Protein AF-A0AAN7LY47-F1 (afdb_monomer_lite)

Secondary structure (DSSP, 8-state):
-HHHHHHHHHT--HHHHHHHHHHTS-SSPPHHHHHHHHHHHHHHHHT-S-EEEEESSTHHHHHHHHT--SS-EEEEE---EE-SSS--EETTHHHHHHHTTSTTEEEEEPPPP--S-HHHHHHHHHHHHHHHH-

Organism: Trapa natans (NCBI:txid22666)

pLDDT: mean 85.04, std 12.92, range [50.03, 97.25]

InterPro domains:
  IPR001697 Pyruvate kinase [PTHR11817] (1-132)
  IPR015795 Pyruvate kinase, C-terminal [PF02887] (33-131)
  IPR036918 Pyruvate kinase, C-terminal domain superfamily [G3DSA:3.40.1380.20] (1-134)
  IPR036918 Pyruvate kinase, C-terminal domain superfamily [SSF52935] (22-133)

Foldseek 3Di:
DVVVVVVVLVPDDLVVLLVVLVVPDDPPDDPLLVVLNVQLVVCVVVVPQEAEAEDCALPSQQSNLSSPHNHAYEYEHAFDFDPDDPDTDRPRCPRLVVNVVGPRYDYDYDDHDPDPDPVVRVVVSVVVVVVVVD

Structure (mmCIF, N/CA/C/O backbone):
data_AF-A0AAN7LY47-F1
#
_entry.id   AF-A0AAN7LY47-F1
#
loop_
_atom_site.group_PDB
_atom_site.id
_atom_site.type_symbol
_atom_site.label_atom_id
_atom_site.label_alt_id
_atom_site.label_comp_id
_atom_site.label_asym_id
_atom_site.label_entity_id
_atom_site.label_seq_id
_atom_site.pdbx_PDB_ins_code
_atom_site.Cartn_x
_atom_site.Cartn_y
_atom_site.Cartn_z
_atom_site.occupancy
_atom_site.B_iso_or_equiv
_atom_site.auth_seq_id
_atom_site.auth_comp_id
_atom_site.auth_asym_id
_atom_site.auth_atom_id
_atom_site.pdbx_PDB_model_num
ATOM 1 N N . MET A 1 1 ? -20.244 -11.687 -1.127 1.00 88.38 1 MET A N 1
ATOM 2 C CA . MET A 1 1 ? -19.031 -11.371 -0.337 1.00 88.38 1 MET A CA 1
ATOM 3 C C . MET A 1 1 ? -18.599 -9.899 -0.416 1.00 88.38 1 MET A C 1
ATOM 5 O O . MET A 1 1 ? -18.562 -9.254 0.622 1.00 88.38 1 MET A O 1
ATOM 9 N N . ARG A 1 2 ? -18.369 -9.312 -1.606 1.00 94.44 2 ARG A N 1
ATOM 10 C CA . ARG A 1 2 ? -17.864 -7.924 -1.783 1.00 94.44 2 ARG A CA 1
ATOM 11 C C . ARG A 1 2 ? -18.534 -6.841 -0.917 1.00 94.44 2 ARG A C 1
ATOM 13 O O . ARG A 1 2 ? -17.841 -6.068 -0.269 1.00 94.44 2 ARG A O 1
ATOM 20 N N . ARG A 1 3 ? -19.871 -6.778 -0.890 1.00 96.44 3 ARG A N 1
ATOM 21 C CA . ARG A 1 3 ? -20.620 -5.748 -0.136 1.00 96.44 3 ARG A CA 1
ATOM 22 C C . ARG A 1 3 ? -20.355 -5.799 1.373 1.00 96.44 3 ARG A C 1
ATOM 24 O O . ARG A 1 3 ? -20.287 -4.754 2.010 1.00 96.44 3 ARG A O 1
ATOM 31 N N . ILE A 1 4 ? -20.178 -7.003 1.919 1.00 97.25 4 ILE A N 1
ATOM 32 C CA . ILE A 1 4 ? -19.879 -7.214 3.339 1.00 97.25 4 ILE A CA 1
ATOM 33 C C . ILE A 1 4 ? -18.467 -6.716 3.636 1.00 97.25 4 ILE A C 1
ATOM 35 O O . ILE A 1 4 ? -18.291 -5.948 4.573 1.00 97.25 4 ILE A O 1
ATOM 39 N N . CYS A 1 5 ? -17.486 -7.070 2.798 1.00 94.56 5 CYS A N 1
ATOM 40 C CA . CYS A 1 5 ? -16.108 -6.599 2.944 1.00 94.56 5 CYS A CA 1
ATOM 41 C C . CYS A 1 5 ? -16.028 -5.070 2.914 1.00 94.56 5 CYS A C 1
ATOM 43 O O . CYS A 1 5 ? -15.404 -4.494 3.791 1.00 94.56 5 CYS A O 1
ATOM 45 N N . ILE A 1 6 ? -16.726 -4.406 1.985 1.00 93.94 6 ILE A N 1
ATOM 46 C CA . ILE A 1 6 ? -16.757 -2.933 1.923 1.00 93.94 6 ILE A CA 1
ATOM 47 C C . ILE A 1 6 ? -17.281 -2.342 3.237 1.00 93.94 6 ILE A C 1
ATOM 49 O O . ILE A 1 6 ? -16.700 -1.401 3.775 1.00 93.94 6 ILE A O 1
ATOM 53 N N . LYS A 1 7 ? -18.367 -2.903 3.785 1.00 96.12 7 LYS A N 1
ATOM 54 C CA . LYS A 1 7 ? -18.945 -2.388 5.029 1.00 96.12 7 LYS A CA 1
ATOM 55 C C . LYS A 1 7 ? -18.054 -2.679 6.239 1.00 96.12 7 LYS A C 1
ATOM 57 O O . LYS A 1 7 ? -17.849 -1.785 7.056 1.00 96.12 7 LYS A O 1
ATOM 62 N N . ALA A 1 8 ? -17.475 -3.874 6.312 1.00 95.56 8 ALA A N 1
ATOM 63 C CA . ALA A 1 8 ? -16.529 -4.254 7.356 1.00 95.56 8 ALA A CA 1
ATOM 64 C C . ALA A 1 8 ? -15.279 -3.363 7.327 1.00 95.56 8 ALA A C 1
ATOM 66 O O . ALA A 1 8 ? -14.891 -2.809 8.351 1.00 95.56 8 ALA A O 1
ATOM 67 N N . GLU A 1 9 ? -14.702 -3.129 6.150 1.00 93.25 9 GLU A N 1
ATOM 68 C CA . GLU A 1 9 ? -13.538 -2.259 5.993 1.00 93.25 9 GLU A CA 1
ATOM 69 C C . GLU A 1 9 ? -13.832 -0.797 6.340 1.00 93.25 9 GLU A C 1
ATOM 71 O O . GLU A 1 9 ? -12.944 -0.113 6.844 1.00 93.25 9 GLU A O 1
ATOM 76 N N . SER A 1 10 ? -15.066 -0.325 6.127 1.00 92.56 10 SER A N 1
ATOM 77 C CA . SER A 1 10 ? -15.482 1.023 6.540 1.00 92.56 10 SER A CA 1
ATOM 78 C C . SER A 1 10 ? -15.628 1.188 8.057 1.00 92.56 10 SER A C 1
ATOM 80 O O . SER A 1 10 ? -15.640 2.313 8.543 1.00 92.56 10 SER A O 1
ATOM 82 N N . SER A 1 11 ? -15.747 0.082 8.801 1.00 95.25 11 SER A N 1
ATOM 83 C CA . SER A 1 11 ? -15.919 0.091 10.262 1.00 95.25 11 SER A CA 1
ATOM 84 C C . SER A 1 11 ? -14.609 -0.002 11.053 1.00 95.25 11 SER A C 1
ATOM 86 O O . SER A 1 11 ? -14.629 0.104 12.276 1.00 95.25 11 SER A O 1
ATOM 88 N N . LEU A 1 12 ? -13.474 -0.205 10.378 1.00 94.00 12 LEU A N 1
ATOM 89 C CA . LEU A 1 12 ? -12.170 -0.351 11.023 1.00 94.00 12 LEU A CA 1
ATOM 90 C C . LEU A 1 12 ? -11.550 1.004 11.383 1.00 94.00 12 LEU A C 1
ATOM 92 O O . LEU A 1 12 ? -11.508 1.919 10.560 1.00 94.00 12 LEU A O 1
ATOM 96 N N . ASP A 1 13 ? -10.961 1.090 12.577 1.00 95.44 13 ASP A N 1
ATOM 97 C CA . ASP A 1 13 ? -10.090 2.206 12.953 1.00 95.44 13 ASP A CA 1
ATOM 98 C C . ASP A 1 13 ? -8.658 1.962 12.451 1.00 95.44 13 ASP A C 1
ATOM 100 O O . ASP A 1 13 ? -7.806 1.381 13.130 1.00 95.44 13 ASP A O 1
ATOM 104 N N . TYR A 1 14 ? -8.380 2.436 11.236 1.00 94.19 14 TYR A N 1
ATOM 105 C CA . TYR A 1 14 ? -7.044 2.368 10.638 1.00 94.19 14 TYR A CA 1
ATOM 106 C C . TYR A 1 14 ? -5.983 3.141 11.431 1.00 94.19 14 TYR A C 1
ATOM 108 O O . TYR A 1 14 ? -4.807 2.785 11.377 1.00 94.19 14 TYR A O 1
ATOM 116 N N . GLY A 1 15 ? -6.367 4.181 12.178 1.00 94.00 15 GLY A N 1
ATOM 117 C CA . GLY A 1 15 ? -5.439 4.959 12.994 1.00 94.00 15 GLY A CA 1
ATOM 118 C C . GLY A 1 15 ? -4.918 4.155 14.182 1.00 94.00 15 GLY A C 1
ATOM 119 O O . GLY A 1 15 ? -3.713 4.163 14.449 1.00 94.00 15 GLY A O 1
ATOM 120 N N . ALA A 1 16 ? -5.807 3.431 14.866 1.00 95.94 16 ALA A N 1
ATOM 121 C CA . ALA A 1 16 ? -5.434 2.507 15.934 1.00 95.94 16 ALA A CA 1
ATOM 122 C C . ALA A 1 16 ? -4.613 1.323 15.401 1.00 95.94 16 ALA A C 1
ATOM 124 O O . ALA A 1 16 ? -3.539 1.040 15.933 1.00 95.94 16 ALA A O 1
ATOM 125 N N . ILE A 1 17 ? -5.059 0.695 14.304 1.00 95.62 17 ILE A N 1
ATOM 126 C CA . ILE A 1 17 ? -4.354 -0.436 13.677 1.00 95.62 17 ILE A CA 1
ATOM 127 C C . ILE A 1 17 ? -2.925 -0.040 13.292 1.00 95.62 17 ILE A C 1
ATOM 129 O O . ILE A 1 17 ? -1.975 -0.753 13.607 1.00 95.62 17 ILE A O 1
ATOM 133 N N . PHE A 1 18 ? -2.743 1.118 12.655 1.00 96.00 18 PHE A N 1
ATOM 134 C CA . PHE A 1 18 ? -1.423 1.590 12.243 1.00 96.00 18 PHE A CA 1
ATOM 135 C C . PHE A 1 18 ? -0.473 1.808 13.428 1.00 96.00 18 PHE A C 1
ATOM 137 O O . PHE A 1 18 ? 0.694 1.413 13.370 1.00 96.00 18 PHE A O 1
ATOM 144 N N . LYS A 1 19 ? -0.965 2.415 14.518 1.00 95.75 19 LYS A N 1
ATOM 145 C CA . LYS A 1 19 ? -0.173 2.622 15.742 1.00 95.75 19 LYS A CA 1
ATOM 146 C C . LYS A 1 19 ? 0.271 1.293 16.349 1.00 95.75 19 LYS A C 1
ATOM 148 O O . LYS A 1 19 ? 1.431 1.172 16.739 1.00 95.75 19 LYS A O 1
ATOM 153 N N . GLU A 1 20 ? -0.619 0.306 16.375 1.00 96.50 20 GLU A N 1
ATOM 154 C CA . GLU A 1 20 ? -0.310 -1.028 16.888 1.00 96.50 20 GLU A CA 1
ATOM 155 C C . GLU A 1 20 ? 0.746 -1.739 16.035 1.00 96.50 20 GLU A C 1
ATOM 157 O O . GLU A 1 20 ? 1.741 -2.247 16.552 1.00 96.50 20 GLU A O 1
ATOM 162 N N . MET A 1 21 ? 0.589 -1.692 14.709 1.00 95.19 21 MET A N 1
ATOM 163 C CA . MET A 1 21 ? 1.552 -2.277 13.774 1.00 95.19 21 MET A CA 1
ATOM 164 C C . MET A 1 21 ? 2.949 -1.672 13.945 1.00 95.19 21 MET A C 1
ATOM 166 O O . MET A 1 21 ? 3.936 -2.408 13.965 1.00 95.19 21 MET A O 1
ATOM 170 N N . ILE A 1 22 ? 3.052 -0.351 14.127 1.00 94.25 22 ILE A N 1
ATOM 171 C CA . ILE A 1 22 ? 4.337 0.302 14.414 1.00 94.25 22 ILE A CA 1
ATOM 172 C C . ILE A 1 22 ? 4.919 -0.177 15.742 1.00 94.25 22 ILE A C 1
ATOM 174 O O . ILE A 1 22 ? 6.099 -0.512 15.784 1.00 94.25 22 ILE A O 1
ATOM 178 N N . ARG A 1 23 ? 4.110 -0.243 16.806 1.00 94.94 23 ARG A N 1
ATOM 179 C CA . ARG A 1 23 ? 4.563 -0.678 18.136 1.00 94.94 23 ARG A CA 1
ATOM 180 C C . ARG A 1 23 ? 5.119 -2.105 18.125 1.00 94.94 23 ARG A C 1
ATOM 182 O O . ARG A 1 23 ? 6.073 -2.386 18.838 1.00 94.94 23 ARG A O 1
ATOM 189 N N . SER A 1 24 ? 4.538 -2.979 17.305 1.00 94.31 24 SER A N 1
ATOM 190 C CA . SER A 1 24 ? 4.973 -4.374 17.140 1.00 94.31 24 SER A CA 1
ATOM 191 C C . SER A 1 24 ? 6.191 -4.567 16.223 1.00 94.31 24 SER A C 1
ATOM 193 O O . SER A 1 24 ? 6.706 -5.679 16.115 1.00 94.31 24 SER A O 1
ATOM 195 N N . THR A 1 25 ? 6.649 -3.524 15.522 1.00 93.25 25 THR A N 1
ATOM 196 C CA . THR A 1 25 ? 7.747 -3.646 14.553 1.00 93.25 25 THR A CA 1
ATOM 197 C C . THR A 1 25 ? 9.104 -3.556 15.266 1.00 93.25 25 THR A C 1
ATOM 199 O O . THR A 1 25 ? 9.306 -2.629 16.051 1.00 93.25 25 THR A O 1
ATOM 202 N N . PRO A 1 26 ? 10.055 -4.474 14.994 1.00 91.25 26 PRO A N 1
ATOM 203 C CA . PRO A 1 26 ? 11.371 -4.441 15.621 1.00 91.25 26 PRO A CA 1
ATOM 204 C C . PRO A 1 26 ? 12.171 -3.205 15.193 1.00 91.25 26 PRO A C 1
ATOM 206 O O . PRO A 1 26 ? 12.101 -2.757 14.045 1.00 91.25 26 PRO A O 1
ATOM 209 N N . LEU A 1 27 ? 12.955 -2.673 16.129 1.00 92.69 27 LEU A N 1
ATOM 210 C CA . LEU A 1 27 ? 13.887 -1.572 15.906 1.00 92.69 27 LEU A CA 1
ATOM 211 C C . LEU A 1 27 ? 15.326 -2.117 15.974 1.00 92.69 27 LEU A C 1
ATOM 213 O O . LEU A 1 27 ? 15.614 -2.889 16.890 1.00 92.69 27 LEU A O 1
ATOM 217 N N . PRO A 1 28 ? 16.234 -1.727 15.061 1.00 91.19 28 PRO A N 1
ATOM 218 C CA . PRO A 1 28 ? 16.048 -0.769 13.967 1.00 91.19 28 PRO A CA 1
ATOM 219 C C . PRO A 1 28 ? 15.281 -1.356 12.769 1.00 91.19 28 PRO A C 1
ATOM 221 O O . PRO A 1 28 ? 15.401 -2.536 12.446 1.00 91.19 28 PRO A O 1
ATOM 224 N N . MET A 1 29 ? 14.502 -0.513 12.085 1.00 93.38 29 MET A N 1
ATOM 225 C CA . MET A 1 29 ? 13.761 -0.924 10.887 1.00 93.38 29 MET A CA 1
ATOM 226 C C . MET A 1 29 ? 14.692 -1.049 9.676 1.00 93.38 29 MET A C 1
ATOM 228 O O . MET A 1 29 ? 15.589 -0.227 9.488 1.00 93.38 29 MET A O 1
ATOM 232 N N . ILE A 1 30 ? 14.421 -2.020 8.798 1.00 93.50 30 ILE A N 1
ATOM 233 C CA . ILE A 1 30 ? 15.044 -2.066 7.468 1.00 93.50 30 ILE A CA 1
ATOM 234 C C . ILE A 1 30 ? 14.617 -0.838 6.634 1.00 93.50 30 ILE A C 1
ATOM 236 O O . ILE A 1 30 ? 13.491 -0.358 6.799 1.00 93.50 30 ILE A O 1
ATOM 240 N N . PRO A 1 31 ? 15.447 -0.340 5.697 1.00 94.00 31 PRO A N 1
ATOM 241 C CA . PRO A 1 31 ? 15.131 0.872 4.933 1.00 94.00 31 PRO A CA 1
ATOM 242 C C . PRO A 1 31 ? 13.791 0.815 4.185 1.00 94.00 31 PRO A C 1
ATOM 244 O O . PRO A 1 31 ? 13.029 1.779 4.211 1.00 94.00 31 PRO A O 1
ATOM 247 N N . LEU A 1 32 ? 13.460 -0.332 3.581 1.00 92.25 32 LEU A N 1
ATOM 248 C CA . LEU A 1 32 ? 12.189 -0.528 2.870 1.00 92.25 32 LEU A CA 1
ATOM 249 C C . LEU A 1 32 ? 10.971 -0.482 3.803 1.00 92.25 32 LEU A C 1
ATOM 251 O O . LEU A 1 32 ? 9.927 0.047 3.432 1.00 92.25 32 LEU A O 1
ATOM 255 N N . GLU A 1 33 ? 11.113 -0.995 5.023 1.00 94.06 33 GLU A N 1
ATOM 256 C CA . GLU A 1 33 ? 10.063 -0.969 6.045 1.00 94.06 33 GLU A CA 1
ATOM 257 C C . GLU A 1 33 ? 9.877 0.446 6.598 1.00 94.06 33 GLU A C 1
ATOM 259 O O . GLU A 1 33 ? 8.754 0.931 6.740 1.00 94.06 33 GLU A O 1
ATOM 264 N N . SER A 1 34 ? 10.988 1.148 6.835 1.00 95.25 34 SER A N 1
ATOM 265 C CA . SER A 1 34 ? 10.981 2.556 7.234 1.00 95.25 34 SER A CA 1
ATOM 266 C C . SER A 1 34 ? 10.278 3.424 6.183 1.00 95.25 34 SER A C 1
ATOM 268 O O . SER A 1 34 ? 9.401 4.226 6.522 1.00 95.25 34 SER A O 1
ATOM 270 N N . LEU A 1 35 ? 10.571 3.192 4.898 1.00 95.19 35 LEU A N 1
ATOM 271 C CA . LEU A 1 35 ? 9.891 3.844 3.781 1.00 95.19 35 LEU A CA 1
ATOM 272 C C . LEU A 1 35 ? 8.393 3.512 3.764 1.00 95.19 35 LEU A C 1
ATOM 274 O O . LEU A 1 35 ? 7.571 4.422 3.711 1.00 95.19 35 LEU A O 1
ATOM 278 N N . ALA A 1 36 ? 8.019 2.234 3.870 1.00 95.19 36 ALA A N 1
ATOM 279 C CA . ALA A 1 36 ? 6.619 1.809 3.865 1.00 95.19 36 ALA A CA 1
ATOM 280 C C . ALA A 1 36 ? 5.810 2.434 5.016 1.00 95.19 36 ALA A C 1
ATOM 282 O O . ALA A 1 36 ? 4.723 2.977 4.792 1.00 95.19 36 ALA A O 1
ATOM 283 N N . SER A 1 37 ? 6.360 2.424 6.234 1.00 95.38 37 SER A N 1
ATOM 284 C CA . SER A 1 37 ? 5.721 3.020 7.413 1.00 95.38 37 SER A CA 1
ATOM 285 C C . SER A 1 37 ? 5.526 4.534 7.258 1.00 95.38 37 SER A C 1
ATOM 287 O O . SER A 1 37 ? 4.469 5.077 7.601 1.00 95.38 37 SER A O 1
ATOM 289 N N . SER A 1 38 ? 6.518 5.215 6.678 1.00 95.75 38 SER A N 1
ATOM 290 C CA . SER A 1 38 ? 6.491 6.655 6.429 1.00 95.75 38 SER A CA 1
ATOM 291 C C . SER A 1 38 ? 5.489 7.016 5.338 1.00 95.75 38 SER A C 1
ATOM 293 O O . SER A 1 38 ? 4.720 7.958 5.513 1.00 95.75 38 SER A O 1
ATOM 295 N N . THR A 1 39 ? 5.413 6.235 4.259 1.00 96.31 39 THR A N 1
ATOM 296 C CA . THR A 1 39 ? 4.442 6.433 3.174 1.00 96.31 39 THR A CA 1
ATOM 297 C C . THR A 1 39 ? 3.008 6.354 3.683 1.00 96.31 39 THR A C 1
ATOM 299 O O . THR A 1 39 ? 2.216 7.253 3.408 1.00 96.31 39 THR A O 1
ATOM 302 N N . VAL A 1 40 ? 2.663 5.339 4.485 1.00 96.31 40 VAL A N 1
ATOM 303 C CA . VAL A 1 40 ? 1.30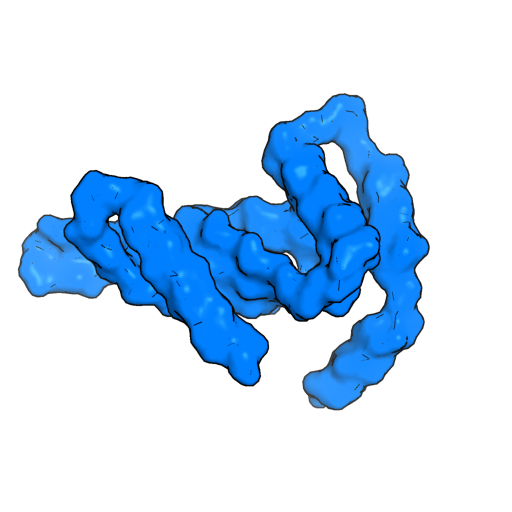3 5.211 5.043 1.00 96.31 40 VAL A CA 1
ATOM 304 C C . VAL A 1 40 ? 0.989 6.347 6.019 1.00 96.31 40 VAL A C 1
ATOM 306 O O . VAL A 1 40 ? -0.112 6.905 5.993 1.00 96.31 40 VAL A O 1
ATOM 309 N N . ARG A 1 41 ? 1.963 6.761 6.839 1.00 95.62 41 ARG A N 1
ATOM 310 C CA . ARG A 1 41 ? 1.816 7.928 7.720 1.00 95.62 41 ARG A CA 1
ATOM 311 C C . ARG A 1 41 ? 1.543 9.205 6.924 1.00 95.62 41 ARG A C 1
ATOM 313 O O . ARG A 1 41 ? 0.632 9.955 7.275 1.00 95.62 41 ARG A O 1
ATOM 320 N N . THR A 1 42 ? 2.312 9.442 5.866 1.00 96.38 42 THR A N 1
ATOM 321 C CA . THR A 1 42 ? 2.170 10.614 4.998 1.00 96.38 42 THR A CA 1
ATOM 322 C C . THR A 1 42 ? 0.850 10.583 4.243 1.00 96.38 42 THR A C 1
ATOM 324 O O . THR A 1 42 ? 0.159 11.594 4.229 1.00 96.38 4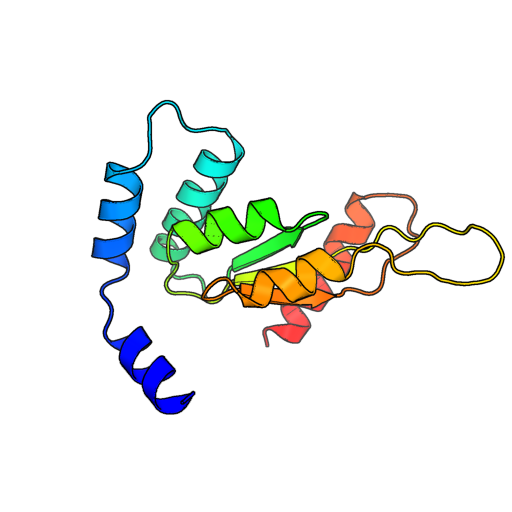2 THR A O 1
ATOM 327 N N . ALA A 1 43 ? 0.432 9.433 3.708 1.00 96.06 43 ALA A N 1
ATOM 328 C CA . ALA A 1 43 ? -0.855 9.283 3.031 1.00 96.06 43 ALA A CA 1
ATOM 329 C C . ALA A 1 43 ? -2.033 9.632 3.953 1.00 96.06 43 ALA A C 1
ATOM 331 O O . ALA A 1 43 ? -2.924 10.387 3.563 1.00 96.06 43 ALA A O 1
ATOM 332 N N . ASN A 1 44 ? -1.995 9.162 5.205 1.00 93.56 44 ASN A N 1
ATOM 333 C CA . ASN A 1 44 ? -3.007 9.503 6.205 1.00 93.56 44 ASN A CA 1
ATOM 334 C C . ASN A 1 44 ? -2.984 11.000 6.564 1.00 93.56 44 ASN A C 1
ATOM 336 O O . ASN A 1 44 ? -4.038 11.620 6.691 1.00 93.56 44 ASN A O 1
ATOM 340 N N . LYS A 1 45 ? -1.794 11.602 6.705 1.00 95.00 45 LYS A N 1
ATOM 341 C CA . LYS A 1 45 ? -1.644 13.020 7.080 1.00 95.00 45 LYS A CA 1
ATOM 342 C C . LYS A 1 45 ? -2.026 13.976 5.946 1.00 95.00 45 LYS A C 1
ATOM 344 O O . LYS A 1 45 ? -2.672 14.987 6.198 1.00 95.00 45 LYS A O 1
ATOM 349 N N . ALA A 1 46 ? -1.663 13.636 4.712 1.00 95.56 46 ALA A N 1
ATOM 350 C CA . ALA A 1 46 ? -1.979 14.392 3.504 1.00 95.56 46 ALA A CA 1
ATOM 351 C C . ALA A 1 46 ? -3.405 14.140 2.990 1.00 95.56 46 ALA A C 1
ATOM 353 O O . ALA A 1 46 ? -3.817 14.780 2.028 1.00 95.56 46 ALA A O 1
ATOM 354 N N . ARG A 1 47 ? -4.156 13.212 3.607 1.00 93.38 47 ARG A N 1
ATOM 355 C CA . ARG A 1 47 ? -5.470 12.752 3.124 1.00 93.38 47 ARG A CA 1
ATOM 356 C C . ARG A 1 47 ? -5.415 12.374 1.640 1.00 93.38 47 ARG A C 1
ATOM 358 O O . ARG A 1 47 ? -6.257 12.794 0.846 1.00 93.38 47 ARG A O 1
ATOM 365 N N . ALA A 1 48 ? -4.392 11.603 1.274 1.00 94.00 48 ALA A N 1
ATOM 366 C CA . ALA A 1 48 ? -4.247 11.091 -0.081 1.00 94.00 48 ALA A CA 1
ATOM 367 C C . ALA A 1 48 ? -5.497 10.288 -0.482 1.00 94.00 48 ALA A C 1
ATOM 369 O O . ALA A 1 48 ? -6.207 9.765 0.374 1.00 94.00 48 ALA A O 1
ATOM 370 N N . LYS A 1 49 ? -5.771 10.180 -1.786 1.00 92.62 49 LYS A N 1
ATOM 371 C CA . LYS A 1 49 ? -6.842 9.308 -2.306 1.00 92.62 49 LYS A CA 1
ATOM 372 C C . LYS A 1 49 ? -6.332 7.923 -2.713 1.00 92.62 49 LYS A C 1
ATOM 374 O O . LYS A 1 49 ? -7.110 6.976 -2.744 1.00 92.62 49 LYS A O 1
ATOM 379 N N . LEU A 1 50 ? -5.040 7.815 -3.014 1.00 92.69 50 LEU A N 1
ATOM 380 C CA . LEU A 1 50 ? -4.395 6.624 -3.556 1.00 92.69 50 LEU A CA 1
ATOM 381 C C . LEU A 1 50 ? -2.909 6.629 -3.184 1.00 92.69 50 LEU A C 1
ATOM 383 O O . LEU A 1 50 ? -2.299 7.697 -3.109 1.00 92.69 50 LEU A O 1
ATOM 387 N N . ILE A 1 51 ? -2.324 5.449 -2.988 1.00 94.75 51 ILE A N 1
ATOM 388 C CA . ILE A 1 51 ? -0.868 5.255 -2.966 1.00 94.75 51 ILE A CA 1
ATOM 389 C C . ILE A 1 51 ? -0.483 4.503 -4.235 1.00 94.75 51 ILE A C 1
ATOM 391 O O . ILE A 1 51 ? -1.039 3.442 -4.497 1.00 94.75 51 ILE A O 1
ATOM 395 N N . VAL A 1 52 ? 0.479 5.019 -4.997 1.00 92.31 52 VAL A N 1
ATOM 396 C CA . VAL A 1 52 ? 1.042 4.324 -6.163 1.00 92.31 52 VAL A CA 1
ATOM 397 C C . VAL A 1 52 ? 2.401 3.752 -5.779 1.00 92.31 52 VAL A C 1
ATOM 399 O O . VAL A 1 52 ? 3.241 4.454 -5.220 1.00 92.31 52 VAL A O 1
ATOM 402 N N . VAL A 1 53 ? 2.608 2.468 -6.058 1.00 91.06 53 VAL A N 1
ATOM 403 C CA . VAL A 1 53 ? 3.862 1.758 -5.807 1.00 91.06 53 VAL A CA 1
ATOM 404 C C . VAL A 1 53 ? 4.329 1.140 -7.114 1.00 91.06 53 VAL A C 1
ATOM 406 O O . VAL A 1 53 ? 3.657 0.279 -7.675 1.00 91.06 53 VAL A O 1
ATOM 409 N N . LEU A 1 54 ? 5.495 1.571 -7.580 1.00 87.38 54 LEU A N 1
ATOM 410 C CA . LEU A 1 54 ? 6.193 0.962 -8.706 1.00 87.38 54 LEU A CA 1
ATOM 411 C C . LEU A 1 54 ? 6.974 -0.246 -8.190 1.00 87.38 54 LEU A C 1
ATOM 413 O O . LEU A 1 54 ? 7.786 -0.119 -7.270 1.00 87.38 54 LEU A O 1
ATOM 417 N N . ILE A 1 55 ? 6.719 -1.418 -8.761 1.00 84.50 55 ILE A N 1
ATOM 418 C CA . ILE A 1 55 ? 7.381 -2.657 -8.379 1.00 84.50 55 ILE A CA 1
ATOM 419 C C . ILE A 1 55 ? 7.993 -3.363 -9.586 1.00 84.50 55 ILE A C 1
ATOM 421 O O . ILE A 1 55 ? 7.353 -3.574 -10.611 1.00 84.50 55 ILE A O 1
ATOM 425 N N . ARG A 1 56 ? 9.242 -3.801 -9.423 1.00 76.69 56 ARG A N 1
ATOM 426 C CA . ARG A 1 56 ? 9.821 -4.888 -10.229 1.00 76.69 56 ARG A CA 1
ATOM 427 C C . ARG A 1 56 ? 9.607 -6.247 -9.557 1.00 76.69 56 ARG A C 1
ATOM 429 O O . ARG A 1 56 ? 9.515 -7.265 -10.220 1.00 76.69 56 ARG A O 1
ATOM 436 N N . GLY A 1 57 ? 9.452 -6.256 -8.230 1.00 69.56 57 GLY A N 1
ATOM 437 C CA . GLY A 1 57 ? 9.110 -7.433 -7.433 1.00 69.56 57 GLY A CA 1
ATOM 438 C C . GLY A 1 57 ? 8.084 -7.097 -6.350 1.00 69.56 57 GLY A C 1
ATOM 439 O O . GLY A 1 57 ? 8.033 -5.979 -5.845 1.00 69.56 57 GLY A O 1
ATOM 440 N N . GLY A 1 58 ? 7.252 -8.065 -5.966 1.00 71.88 58 GLY A N 1
ATOM 441 C CA . GLY A 1 58 ? 6.082 -7.815 -5.114 1.00 71.88 58 GLY A CA 1
ATOM 442 C C . GLY A 1 58 ? 6.360 -7.443 -3.649 1.00 71.88 58 GLY A C 1
ATOM 443 O O . GLY A 1 58 ? 5.411 -7.294 -2.894 1.00 71.88 58 GLY A O 1
ATOM 444 N N . THR A 1 59 ? 7.607 -7.330 -3.186 1.00 84.88 59 THR A N 1
ATOM 445 C CA . THR A 1 59 ? 7.929 -7.161 -1.753 1.00 84.88 59 THR A CA 1
ATOM 446 C C . THR A 1 59 ? 7.564 -5.782 -1.201 1.00 84.88 59 THR A C 1
ATOM 448 O O . THR A 1 59 ? 6.939 -5.704 -0.146 1.00 84.88 59 THR A O 1
ATOM 451 N N . THR A 1 60 ? 7.869 -4.694 -1.911 1.00 90.62 60 THR A N 1
ATOM 452 C CA . THR A 1 60 ? 7.624 -3.320 -1.429 1.00 90.62 60 THR A CA 1
ATOM 453 C C . THR A 1 60 ? 6.142 -3.048 -1.189 1.00 90.62 60 THR A C 1
ATOM 455 O O . THR A 1 60 ? 5.748 -2.549 -0.136 1.00 90.62 60 THR A O 1
ATOM 458 N N . ALA A 1 61 ? 5.299 -3.440 -2.144 1.00 91.94 61 ALA A N 1
ATOM 459 C CA . ALA A 1 61 ? 3.858 -3.248 -2.069 1.00 91.94 61 ALA A CA 1
ATOM 460 C C . ALA A 1 61 ? 3.238 -4.010 -0.876 1.00 91.94 61 ALA A C 1
ATOM 462 O O . ALA A 1 61 ? 2.332 -3.508 -0.207 1.00 91.94 61 ALA A O 1
ATOM 463 N N . LYS A 1 62 ? 3.794 -5.185 -0.541 1.00 92.81 62 LYS A N 1
ATOM 464 C CA . LYS A 1 62 ? 3.398 -5.983 0.631 1.00 92.81 62 LYS A CA 1
ATOM 465 C C . LYS A 1 62 ? 3.733 -5.290 1.951 1.00 92.81 62 LYS A C 1
ATOM 467 O O . LYS A 1 62 ? 2.918 -5.333 2.870 1.00 92.81 62 LYS A O 1
ATOM 472 N N . LEU A 1 63 ? 4.891 -4.630 2.049 1.00 94.00 63 LEU A N 1
ATOM 473 C CA . LEU A 1 63 ? 5.264 -3.867 3.248 1.00 94.00 63 LEU A CA 1
ATOM 474 C C . LEU A 1 63 ? 4.358 -2.647 3.439 1.00 94.00 63 LEU A C 1
ATOM 476 O O . LEU A 1 63 ? 3.943 -2.353 4.555 1.00 94.00 63 LEU A O 1
ATOM 480 N N . VAL A 1 64 ? 3.953 -1.975 2.359 1.00 95.62 64 VAL A N 1
ATOM 481 C CA . VAL A 1 64 ? 2.950 -0.898 2.452 1.00 95.62 64 VAL A CA 1
ATOM 482 C C . VAL A 1 64 ? 1.605 -1.456 2.935 1.00 95.62 64 VAL A C 1
ATOM 484 O O . VAL A 1 64 ? 0.988 -0.893 3.841 1.00 95.62 64 VAL A O 1
ATOM 487 N N . ALA A 1 65 ? 1.171 -2.602 2.400 1.00 95.50 65 ALA A N 1
ATOM 488 C CA . ALA A 1 65 ? -0.070 -3.259 2.812 1.00 95.50 65 ALA A CA 1
ATOM 489 C C . ALA A 1 65 ? -0.052 -3.736 4.279 1.00 95.50 65 ALA A C 1
ATOM 491 O O . ALA A 1 65 ? -1.099 -3.710 4.936 1.00 95.50 65 ALA A O 1
ATOM 492 N N . LYS A 1 66 ? 1.121 -4.107 4.823 1.00 94.94 66 LYS A N 1
ATOM 493 C CA . LYS A 1 66 ? 1.311 -4.467 6.243 1.00 94.94 66 LYS A CA 1
ATOM 494 C C . LYS A 1 66 ? 0.764 -3.379 7.168 1.00 94.94 66 LYS A C 1
ATOM 496 O O . LYS A 1 66 ? 0.056 -3.687 8.121 1.00 94.94 66 LYS A O 1
ATOM 501 N N . TYR A 1 67 ? 1.025 -2.112 6.857 1.00 95.88 67 TYR A N 1
ATOM 502 C CA . TYR A 1 67 ? 0.611 -0.972 7.677 1.00 95.88 67 TYR A CA 1
ATOM 503 C C . TYR A 1 67 ? -0.856 -0.550 7.497 1.00 95.88 67 TYR A C 1
ATOM 505 O O . TYR A 1 67 ? -1.273 0.434 8.104 1.00 95.88 67 TYR A O 1
ATOM 513 N N . ARG A 1 68 ? -1.650 -1.295 6.710 1.00 94.69 68 ARG A N 1
ATOM 514 C CA . ARG A 1 68 ? -3.105 -1.117 6.540 1.00 94.69 68 ARG A CA 1
ATOM 515 C C . ARG A 1 68 ? -3.507 0.347 6.275 1.00 94.69 68 ARG A C 1
ATOM 517 O O . ARG A 1 68 ? -4.186 0.954 7.101 1.00 94.69 68 ARG A O 1
ATOM 524 N N . PRO A 1 69 ? -3.130 0.932 5.128 1.00 95.31 69 PRO A N 1
ATOM 525 C CA . PRO A 1 69 ? -3.595 2.266 4.768 1.00 95.31 69 PRO A CA 1
ATOM 526 C C . PRO A 1 69 ? -5.124 2.318 4.603 1.00 95.31 69 PRO A C 1
ATOM 528 O 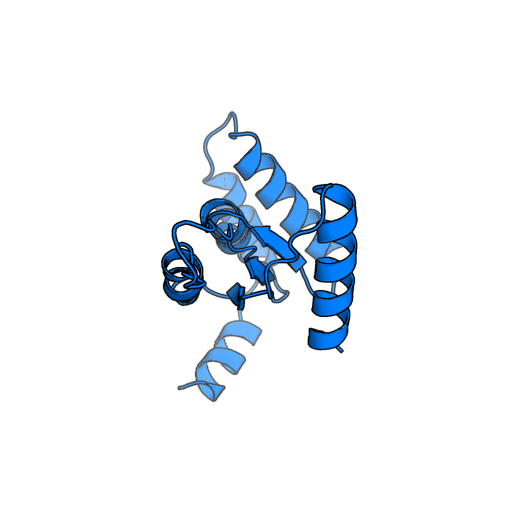O . PRO A 1 69 ? -5.775 1.335 4.232 1.00 95.31 69 PRO A O 1
ATOM 531 N N . THR A 1 70 ? -5.683 3.503 4.855 1.00 92.69 70 THR A N 1
ATOM 532 C CA . THR A 1 70 ? -7.098 3.834 4.602 1.00 92.69 70 THR A CA 1
ATOM 533 C C . THR A 1 70 ? -7.422 3.872 3.107 1.00 92.69 70 THR A C 1
ATOM 535 O O . THR A 1 70 ? -8.552 3.609 2.705 1.00 92.69 70 THR A O 1
ATOM 538 N N . VAL A 1 71 ? -6.413 4.181 2.293 1.00 93.69 71 VAL A N 1
ATOM 539 C CA . VAL A 1 71 ? -6.494 4.338 0.841 1.00 93.69 71 VAL A CA 1
ATOM 540 C C . VAL A 1 71 ? -6.087 3.058 0.109 1.00 93.69 71 VAL A C 1
ATOM 542 O O . VAL A 1 71 ? -5.282 2.282 0.637 1.00 93.69 71 VAL A O 1
ATOM 545 N N . PRO A 1 72 ? -6.603 2.831 -1.111 1.00 93.81 72 PRO A N 1
ATOM 546 C CA . PRO A 1 72 ? -6.121 1.757 -1.970 1.00 93.81 72 PRO A CA 1
ATOM 547 C C . PRO A 1 72 ? -4.641 1.941 -2.342 1.00 93.81 72 PRO A C 1
ATOM 549 O O . PRO A 1 72 ? -4.120 3.061 -2.380 1.00 93.81 72 PRO A O 1
ATOM 552 N N . ILE A 1 73 ? -3.969 0.824 -2.624 1.00 94.75 73 ILE A N 1
ATOM 553 C CA . ILE A 1 73 ? -2.574 0.773 -3.064 1.00 94.75 73 ILE A CA 1
ATOM 554 C C . ILE A 1 73 ? -2.558 0.255 -4.502 1.00 94.75 73 ILE A C 1
ATOM 556 O O . ILE A 1 73 ? -2.830 -0.919 -4.747 1.00 94.75 73 ILE A O 1
ATOM 560 N N . LEU A 1 74 ? -2.228 1.122 -5.452 1.00 92.88 74 LEU A N 1
ATOM 561 C CA . LEU A 1 74 ? -2.028 0.753 -6.846 1.00 92.88 74 LEU A CA 1
ATOM 562 C C . LEU A 1 74 ? -0.604 0.240 -7.026 1.00 92.88 74 LEU A C 1
ATOM 564 O O . LEU A 1 74 ? 0.354 0.979 -6.811 1.00 92.88 74 LEU A O 1
ATOM 568 N N . SER A 1 75 ? -0.463 -1.026 -7.395 1.00 90.81 75 SER A N 1
ATOM 569 C CA . SER A 1 75 ? 0.834 -1.669 -7.566 1.00 90.81 75 SER A CA 1
ATOM 570 C C . SER A 1 75 ? 1.129 -1.823 -9.050 1.00 90.81 75 SER A C 1
ATOM 572 O O . SER A 1 75 ? 0.616 -2.738 -9.688 1.00 90.81 75 SER A O 1
ATOM 574 N N . MET A 1 76 ? 1.962 -0.937 -9.586 1.00 87.38 76 MET A N 1
ATOM 575 C CA . MET A 1 76 ? 2.372 -0.950 -10.985 1.00 87.38 76 MET A CA 1
ATOM 576 C C . MET A 1 76 ? 3.557 -1.878 -11.175 1.00 87.38 76 MET A C 1
ATOM 578 O O . MET A 1 76 ? 4.637 -1.616 -1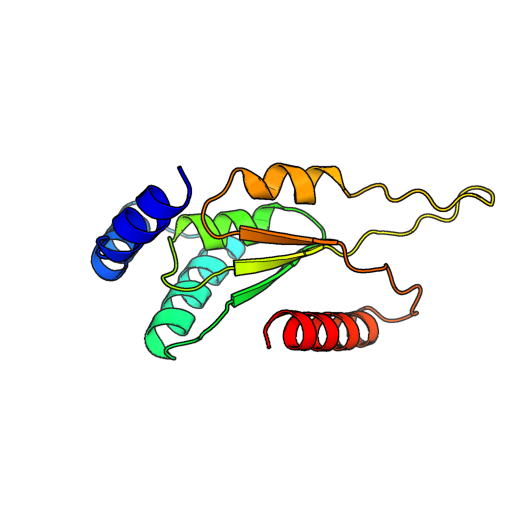0.646 1.00 87.38 76 MET A O 1
ATOM 582 N N . MET A 1 77 ? 3.346 -2.962 -11.915 1.00 82.69 77 MET A N 1
ATOM 583 C CA . MET A 1 77 ? 4.382 -3.939 -12.200 1.00 82.69 77 MET A CA 1
ATOM 584 C C . MET A 1 77 ? 4.994 -3.696 -13.571 1.00 82.69 77 MET A C 1
ATOM 586 O O . MET A 1 77 ? 4.280 -3.666 -14.574 1.00 82.69 77 MET A O 1
ATOM 590 N N . VAL A 1 78 ? 6.315 -3.527 -13.587 1.00 76.25 78 VAL A N 1
ATOM 591 C CA . VAL A 1 78 ? 7.094 -3.303 -14.808 1.00 76.25 78 VAL A CA 1
ATOM 592 C C . VAL A 1 78 ? 7.759 -4.620 -15.202 1.00 76.25 78 VAL A C 1
ATOM 594 O O . VAL A 1 78 ? 8.686 -5.038 -14.500 1.00 76.25 78 VAL A O 1
ATOM 597 N N . PRO A 1 79 ? 7.301 -5.291 -16.272 1.00 70.94 79 PRO A N 1
ATOM 598 C CA . PRO A 1 79 ? 7.930 -6.517 -16.732 1.00 70.94 79 PRO A CA 1
ATOM 599 C C . PRO A 1 79 ? 9.285 -6.207 -17.367 1.00 70.94 79 PRO A C 1
ATOM 601 O O . PRO A 1 79 ? 9.428 -5.246 -18.127 1.00 70.94 79 PRO A O 1
ATOM 604 N N . VAL A 1 80 ? 10.285 -7.038 -17.079 1.00 67.94 80 VAL A N 1
ATOM 605 C CA . VAL A 1 80 ? 11.541 -7.023 -17.834 1.00 67.94 80 VAL A CA 1
ATOM 606 C C . VAL A 1 80 ? 11.320 -7.804 -19.124 1.00 67.94 80 VAL A C 1
ATOM 608 O O . VAL A 1 80 ? 11.114 -9.015 -19.090 1.00 67.94 80 VAL A O 1
ATOM 611 N N . LEU A 1 81 ? 11.338 -7.109 -20.260 1.00 64.81 81 LEU A N 1
ATOM 612 C CA . LEU A 1 81 ? 11.208 -7.739 -21.572 1.00 64.81 81 LEU A CA 1
ATOM 613 C C . LEU A 1 81 ? 12.584 -8.249 -22.017 1.00 64.81 81 LEU A C 1
ATOM 615 O O . LEU A 1 81 ? 13.452 -7.473 -22.413 1.00 64.81 81 LEU A O 1
ATOM 619 N N . THR A 1 82 ? 12.791 -9.559 -21.906 1.00 59.38 82 THR A N 1
ATOM 620 C CA . THR A 1 82 ? 13.959 -10.258 -22.455 1.00 59.38 82 THR A CA 1
ATOM 621 C C . THR A 1 82 ? 13.656 -10.673 -23.889 1.00 59.38 82 THR A C 1
ATOM 623 O O . THR A 1 82 ? 12.663 -11.350 -24.136 1.00 59.38 82 THR A O 1
ATOM 626 N N . THR A 1 83 ? 14.486 -10.250 -24.842 1.00 61.44 83 THR A N 1
ATOM 627 C CA . THR A 1 83 ? 14.314 -10.574 -26.268 1.00 61.44 83 THR A CA 1
ATOM 628 C C . THR A 1 83 ? 15.193 -11.757 -26.648 1.00 61.44 83 THR A C 1
ATOM 630 O O . THR A 1 83 ? 16.130 -11.633 -27.428 1.00 61.44 83 THR A O 1
ATOM 633 N N . ASP A 1 84 ? 14.878 -12.925 -26.099 1.00 53.53 84 ASP A N 1
ATOM 634 C CA . ASP A 1 84 ? 15.508 -14.166 -26.531 1.00 53.53 84 ASP A CA 1
ATOM 635 C C . ASP A 1 84 ? 14.589 -14.803 -27.583 1.00 53.53 84 ASP A C 1
ATOM 637 O O . ASP A 1 84 ? 13.568 -15.401 -27.261 1.00 53.53 84 ASP A O 1
ATOM 641 N N . SER A 1 85 ? 14.943 -14.632 -28.865 1.00 55.50 85 SER A N 1
ATOM 642 C CA . SER A 1 85 ? 14.308 -15.237 -30.059 1.00 55.50 85 SER A CA 1
ATOM 643 C C . SER A 1 85 ? 12.833 -14.887 -30.335 1.00 55.50 85 SER A C 1
ATOM 645 O O . SER A 1 85 ? 11.973 -15.619 -29.892 1.00 55.50 85 SER A O 1
ATOM 647 N N . PHE A 1 86 ? 12.556 -13.844 -31.145 1.00 60.44 86 PHE A N 1
ATOM 648 C CA . PHE A 1 86 ? 11.280 -13.486 -31.838 1.00 60.44 86 PHE A CA 1
ATOM 649 C C . PHE A 1 86 ? 9.925 -13.543 -31.076 1.00 60.44 86 PHE A C 1
ATOM 651 O O . PHE A 1 86 ? 8.932 -13.043 -31.603 1.00 60.44 86 PHE A O 1
ATOM 658 N N . ASP A 1 87 ? 9.891 -14.025 -29.837 1.00 57.97 87 ASP A N 1
ATOM 659 C CA . ASP A 1 87 ? 8.734 -14.203 -28.974 1.00 57.97 87 ASP A CA 1
ATOM 660 C C . ASP A 1 87 ? 8.865 -13.272 -27.762 1.00 57.97 87 ASP A C 1
ATOM 662 O O . ASP A 1 87 ? 9.885 -13.234 -27.071 1.00 57.97 87 ASP A O 1
ATOM 666 N N . TRP A 1 88 ? 7.818 -12.493 -27.490 1.00 59.31 88 TRP A N 1
ATOM 667 C CA . TRP A 1 88 ? 7.759 -11.634 -26.308 1.00 59.31 88 TRP A CA 1
ATOM 668 C C . TRP A 1 88 ? 7.257 -12.454 -25.119 1.00 59.31 88 TRP A C 1
ATOM 670 O O . TRP A 1 88 ? 6.059 -12.706 -24.995 1.00 59.31 88 TRP A O 1
ATOM 680 N N . THR A 1 89 ? 8.153 -12.860 -24.221 1.00 61.25 89 THR A N 1
ATOM 681 C CA . THR A 1 89 ? 7.774 -13.554 -22.981 1.00 61.25 89 THR A CA 1
ATOM 682 C C . THR A 1 89 ? 7.785 -12.594 -21.791 1.00 61.25 89 THR A C 1
ATOM 684 O O . THR A 1 89 ? 8.810 -11.990 -21.478 1.00 61.25 89 THR A O 1
ATOM 687 N N . CYS A 1 90 ? 6.649 -12.460 -21.099 1.00 61.69 90 CYS A N 1
ATOM 688 C CA . CYS A 1 90 ? 6.534 -11.684 -19.863 1.00 61.69 90 CYS A CA 1
ATOM 689 C C . CYS A 1 90 ? 6.876 -12.571 -18.653 1.00 61.69 90 CYS A C 1
ATOM 691 O O . CYS A 1 90 ? 6.045 -13.350 -18.186 1.00 61.69 90 CYS A O 1
ATOM 693 N N . SER A 1 91 ? 8.102 -12.468 -18.138 1.00 61.84 91 SER A N 1
ATOM 694 C CA . SER A 1 91 ? 8.588 -13.343 -17.057 1.00 61.84 91 SER A CA 1
ATOM 695 C C . SER A 1 91 ? 7.993 -13.033 -15.670 1.00 61.84 91 SER A C 1
ATOM 697 O O . SER A 1 91 ? 7.971 -13.898 -14.796 1.00 61.84 91 SER A O 1
ATOM 699 N N . ASP A 1 92 ? 7.459 -11.826 -15.456 1.00 66.88 92 ASP A N 1
ATOM 700 C CA . ASP A 1 92 ? 7.178 -11.286 -14.116 1.00 66.88 92 ASP A CA 1
ATOM 701 C C . ASP A 1 92 ? 5.681 -11.193 -13.742 1.00 66.88 92 ASP A C 1
ATOM 703 O O . ASP A 1 92 ? 5.293 -10.406 -12.881 1.00 66.88 92 ASP A O 1
ATOM 707 N N . GLU A 1 93 ? 4.792 -12.011 -14.315 1.00 73.75 93 GLU A N 1
ATOM 708 C CA . GLU A 1 93 ? 3.363 -11.974 -13.930 1.00 73.75 93 GLU A CA 1
ATOM 709 C C . GLU A 1 93 ? 3.073 -12.552 -12.532 1.00 73.75 93 GLU A C 1
ATOM 711 O O . GLU A 1 93 ? 2.112 -12.161 -11.858 1.00 73.75 93 GLU A O 1
ATOM 716 N N . SER A 1 94 ? 3.878 -13.516 -12.083 1.00 81.81 94 SER A N 1
ATOM 717 C CA . SER A 1 94 ? 3.608 -14.282 -10.857 1.00 81.81 94 SER A CA 1
ATOM 718 C C . SER A 1 94 ? 3.506 -13.400 -9.599 1.00 81.81 94 SER A C 1
ATOM 720 O O . SER A 1 94 ? 2.564 -13.582 -8.816 1.00 81.81 94 SER A O 1
ATOM 722 N N . PRO A 1 95 ? 4.388 -12.402 -9.382 1.00 81.31 95 PRO A N 1
ATOM 723 C CA . PRO A 1 95 ? 4.266 -11.483 -8.253 1.00 81.31 95 PRO A CA 1
ATOM 724 C C . PRO A 1 95 ? 3.043 -10.558 -8.336 1.00 81.31 95 PRO A C 1
ATOM 726 O O . PRO A 1 95 ? 2.481 -10.233 -7.286 1.00 81.31 95 PRO A O 1
ATOM 729 N N . ALA A 1 96 ? 2.584 -10.176 -9.536 1.00 83.31 96 ALA A N 1
ATOM 730 C CA . ALA A 1 96 ? 1.351 -9.401 -9.704 1.00 83.31 96 ALA A CA 1
ATOM 731 C C . ALA A 1 96 ? 0.141 -10.214 -9.229 1.00 83.31 96 ALA A C 1
ATOM 733 O O . ALA A 1 96 ? -0.628 -9.754 -8.384 1.00 83.31 96 ALA A O 1
ATOM 734 N N . ARG A 1 97 ? 0.028 -11.470 -9.678 1.00 86.69 97 ARG A N 1
ATOM 735 C CA . ARG A 1 97 ? -1.052 -12.381 -9.261 1.00 86.69 97 ARG A CA 1
ATOM 736 C C . ARG A 1 97 ? -1.012 -12.655 -7.761 1.00 86.69 97 ARG A C 1
ATOM 738 O O . ARG A 1 97 ? -2.034 -12.578 -7.085 1.00 86.69 97 ARG A O 1
ATOM 745 N N . HIS A 1 98 ? 0.176 -12.909 -7.218 1.00 88.75 98 HIS A N 1
ATOM 746 C CA . HIS A 1 98 ? 0.355 -13.147 -5.788 1.00 88.75 98 HIS A CA 1
ATOM 747 C C . HIS A 1 98 ? 0.017 -11.909 -4.936 1.00 88.75 98 HIS A C 1
ATOM 749 O O . HIS A 1 98 ? -0.406 -12.043 -3.788 1.00 88.75 98 HIS A O 1
ATOM 755 N N . SER A 1 99 ? 0.162 -10.694 -5.472 1.00 89.06 99 SER A N 1
ATOM 756 C CA . SER A 1 99 ? -0.158 -9.463 -4.737 1.00 89.06 99 SER A CA 1
ATOM 757 C C . SER A 1 99 ? -1.644 -9.347 -4.379 1.00 89.06 99 SER A C 1
ATOM 759 O O . SER A 1 99 ? -1.960 -8.716 -3.373 1.00 89.06 99 SER A O 1
ATOM 761 N N . LEU A 1 100 ? -2.542 -10.028 -5.105 1.00 90.19 100 LEU A N 1
ATOM 762 C CA . LEU A 1 100 ? -3.979 -10.087 -4.793 1.00 90.19 100 LEU A CA 1
ATOM 763 C C . LEU A 1 100 ? -4.293 -10.747 -3.440 1.00 90.19 100 LEU A C 1
ATOM 765 O O . LEU A 1 100 ? -5.381 -10.556 -2.902 1.00 90.19 100 LEU A O 1
ATOM 769 N N . VAL A 1 101 ? -3.351 -11.506 -2.869 1.00 93.31 101 VAL A N 1
ATOM 770 C CA . VAL A 1 101 ? -3.486 -12.098 -1.527 1.00 93.31 101 VAL A CA 1
ATOM 771 C C . VAL A 1 101 ? -3.481 -11.017 -0.439 1.00 93.31 101 VAL A C 1
ATOM 773 O O . VAL A 1 101 ? -4.062 -11.191 0.633 1.00 93.31 101 VAL A O 1
ATOM 776 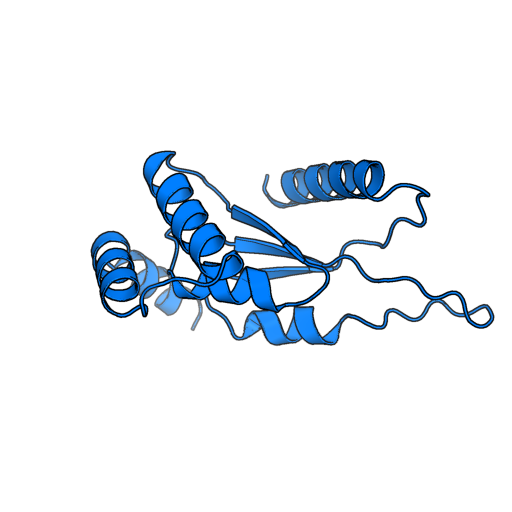N N . TYR A 1 102 ? -2.832 -9.883 -0.700 1.00 93.19 102 TYR A N 1
ATOM 777 C CA . TYR A 1 102 ? -2.666 -8.814 0.272 1.00 93.19 102 TYR A CA 1
ATOM 778 C C . TYR A 1 102 ? -3.801 -7.799 0.167 1.00 93.19 102 TYR A C 1
ATOM 780 O O . TYR A 1 102 ? -4.180 -7.335 -0.907 1.00 93.19 102 TYR A O 1
ATOM 788 N N . ARG A 1 103 ? -4.331 -7.403 1.325 1.00 93.25 103 ARG A N 1
ATOM 789 C CA . ARG A 1 103 ? -5.455 -6.470 1.392 1.00 93.25 103 ARG A CA 1
ATOM 790 C C . ARG A 1 103 ? -5.073 -5.094 0.849 1.00 93.25 103 ARG A C 1
ATOM 792 O O . ARG A 1 103 ? -4.083 -4.507 1.277 1.00 93.25 103 ARG A O 1
ATOM 799 N N . GLY A 1 104 ? -5.947 -4.536 0.014 1.00 91.12 104 GLY A N 1
ATOM 800 C CA . GLY A 1 104 ? -5.848 -3.160 -0.480 1.00 91.12 104 GLY A CA 1
ATOM 801 C C . GLY A 1 104 ? -4.886 -2.979 -1.653 1.00 91.12 104 GLY A C 1
ATOM 802 O O . GLY A 1 104 ? -4.804 -1.867 -2.167 1.00 91.12 104 GLY A O 1
ATOM 803 N N . LEU A 1 105 ? -4.199 -4.043 -2.083 1.00 92.94 105 LEU A N 1
ATOM 804 C CA . LEU A 1 105 ? -3.347 -4.029 -3.264 1.00 92.94 105 LEU A CA 1
ATOM 805 C C . LEU A 1 105 ? -4.155 -4.267 -4.537 1.00 92.94 105 LEU A C 1
ATOM 807 O O . LEU A 1 105 ? -4.916 -5.226 -4.641 1.00 92.94 105 LEU A O 1
ATOM 811 N N . LEU A 1 106 ? -3.941 -3.392 -5.513 1.00 92.38 106 LEU A N 1
ATOM 812 C CA . LEU A 1 106 ? -4.506 -3.453 -6.852 1.00 92.38 106 LEU A CA 1
ATOM 813 C C . LEU A 1 106 ? -3.339 -3.572 -7.842 1.00 92.38 106 LEU A C 1
ATOM 815 O O . LEU A 1 106 ? -2.760 -2.550 -8.217 1.00 92.38 106 LEU A O 1
ATOM 819 N N . PRO A 1 107 ? -2.913 -4.800 -8.189 1.00 90.62 107 PRO A N 1
ATOM 820 C CA . PRO A 1 107 ? -1.816 -5.007 -9.119 1.00 90.62 107 PRO A CA 1
ATOM 821 C C . PRO A 1 107 ? -2.260 -4.702 -10.548 1.00 90.62 107 PRO A C 1
ATOM 823 O O . PRO A 1 107 ? -3.307 -5.170 -10.995 1.00 90.62 107 PRO A O 1
ATOM 826 N N . ILE A 1 108 ? -1.437 -3.943 -11.261 1.00 87.38 108 ILE A N 1
ATOM 827 C CA . ILE A 1 108 ? -1.614 -3.619 -12.671 1.00 87.38 108 ILE A CA 1
ATOM 828 C C . ILE A 1 108 ? -0.320 -3.967 -13.386 1.00 87.38 108 ILE A C 1
ATOM 830 O O . ILE A 1 108 ? 0.760 -3.518 -12.996 1.00 87.38 108 ILE A O 1
ATOM 834 N N . LEU A 1 109 ? -0.442 -4.801 -14.415 1.00 83.38 109 LEU A N 1
ATOM 835 C CA . LEU A 1 109 ? 0.653 -5.081 -15.324 1.00 83.38 109 LEU A CA 1
ATOM 836 C C . LEU A 1 109 ? 0.716 -3.934 -16.324 1.00 83.38 109 LEU A C 1
ATOM 838 O O . LEU A 1 109 ? -0.265 -3.665 -17.018 1.00 83.38 109 LEU A O 1
ATOM 842 N N . VAL A 1 110 ? 1.843 -3.239 -16.350 1.00 77.62 110 VAL A N 1
ATOM 843 C CA . VAL A 1 110 ? 2.059 -2.151 -17.298 1.00 77.62 110 VAL A CA 1
ATOM 844 C C . VAL A 1 110 ? 2.794 -2.718 -18.499 1.00 77.62 110 VAL A C 1
ATOM 846 O O . VAL A 1 110 ? 3.697 -3.540 -18.338 1.00 77.62 110 VAL A O 1
ATOM 849 N N . GLU A 1 111 ? 2.403 -2.300 -19.701 1.00 70.69 111 GLU A N 1
ATOM 850 C CA . GLU A 1 111 ? 3.139 -2.654 -20.911 1.00 70.69 111 GLU A CA 1
ATOM 851 C C . GLU A 1 111 ? 4.587 -2.177 -20.764 1.00 70.69 111 GLU A C 1
ATOM 853 O O . GLU A 1 111 ? 4.854 -0.998 -20.510 1.00 70.69 111 GLU A O 1
ATOM 858 N N . GLY A 1 112 ? 5.530 -3.118 -20.839 1.00 59.03 112 GLY A N 1
ATOM 859 C CA . GLY A 1 112 ? 6.943 -2.807 -20.693 1.00 59.03 112 GLY A CA 1
ATOM 860 C C . GLY A 1 112 ? 7.381 -1.900 -21.837 1.00 59.03 112 GLY A C 1
ATOM 861 O O . GLY A 1 112 ? 7.332 -2.272 -23.006 1.00 59.03 112 GLY A O 1
ATOM 862 N N . SER A 1 113 ? 7.807 -0.688 -21.503 1.00 56.94 113 SER A N 1
ATOM 863 C CA . SER A 1 113 ? 8.392 0.225 -22.474 1.00 56.94 113 SER A CA 1
ATOM 864 C C . SER A 1 113 ? 9.864 -0.141 -22.656 1.00 56.94 113 SER A C 1
ATOM 866 O O . SER A 1 113 ? 10.646 -0.014 -21.716 1.00 56.94 113 SER A O 1
ATOM 868 N N . ALA A 1 114 ? 10.265 -0.541 -23.866 1.00 53.94 114 ALA A N 1
ATOM 869 C CA . ALA A 1 114 ? 11.665 -0.756 -24.258 1.00 53.94 114 ALA A CA 1
ATOM 870 C C . ALA A 1 114 ? 12.441 0.574 -24.407 1.00 53.94 114 ALA A C 1
ATOM 872 O O . ALA A 1 114 ? 13.167 0.787 -25.376 1.00 53.94 114 ALA A O 1
ATOM 873 N N . LYS A 1 115 ? 12.230 1.521 -23.486 1.00 55.59 115 LYS A N 1
ATOM 874 C CA . LYS A 1 115 ? 12.915 2.816 -23.491 1.00 55.59 115 LYS A CA 1
ATOM 875 C C . LYS A 1 115 ? 14.258 2.705 -22.780 1.00 55.59 115 LYS A C 1
ATOM 877 O O . LYS A 1 115 ? 14.394 1.985 -21.796 1.00 55.59 115 LYS A O 1
ATOM 882 N N . ALA A 1 116 ? 15.236 3.443 -23.298 1.00 50.03 116 ALA A N 1
ATOM 883 C CA . ALA A 1 116 ? 16.649 3.338 -22.939 1.00 50.03 116 ALA A CA 1
ATOM 884 C C . ALA A 1 116 ? 16.988 3.787 -21.505 1.00 50.03 116 ALA A C 1
ATOM 886 O O . ALA A 1 116 ? 18.070 3.469 -21.017 1.00 50.03 116 ALA A O 1
ATOM 887 N N . THR A 1 117 ? 16.083 4.504 -20.828 1.00 59.56 117 THR A N 1
ATOM 888 C CA . THR A 1 117 ? 16.354 5.113 -19.520 1.00 59.56 117 THR A CA 1
ATOM 889 C C . THR A 1 117 ? 15.232 4.809 -18.531 1.00 59.56 117 THR A C 1
ATOM 891 O O . THR A 1 117 ? 14.065 5.091 -18.806 1.00 59.56 117 THR A O 1
ATOM 894 N N . ASP A 1 118 ? 15.587 4.311 -17.343 1.00 65.62 118 ASP A N 1
ATOM 895 C CA . ASP A 1 118 ? 14.634 3.976 -16.274 1.00 65.62 118 ASP A CA 1
ATOM 896 C C . ASP A 1 118 ? 13.722 5.162 -15.893 1.00 65.62 118 ASP A C 1
ATOM 898 O O . ASP A 1 118 ? 12.548 4.964 -15.589 1.00 65.62 118 ASP A O 1
ATOM 902 N N . ALA A 1 119 ? 14.228 6.399 -15.975 1.00 66.88 119 ALA A N 1
ATOM 903 C CA . ALA A 1 119 ? 13.487 7.616 -15.633 1.00 66.88 119 ALA A CA 1
ATOM 904 C C . ALA A 1 119 ? 12.356 7.965 -16.623 1.00 66.88 119 ALA A C 1
ATOM 906 O O . ALA A 1 119 ? 11.289 8.422 -16.218 1.00 66.88 119 ALA A O 1
ATOM 907 N N . GLU A 1 120 ? 12.552 7.737 -17.924 1.00 64.62 120 GLU A N 1
ATOM 908 C CA . GLU A 1 120 ? 11.498 8.003 -18.916 1.00 64.62 120 GLU A CA 1
ATOM 909 C C . GLU A 1 120 ? 10.372 6.976 -18.822 1.00 64.62 120 GLU A C 1
ATOM 911 O O . GLU A 1 120 ? 9.201 7.295 -19.034 1.00 64.62 120 GLU A O 1
ATOM 916 N N . SER A 1 121 ? 10.722 5.738 -18.475 1.00 71.50 121 SER A N 1
ATOM 917 C CA . SER A 1 121 ? 9.753 4.673 -18.254 1.00 71.50 121 SER A CA 1
ATOM 918 C C . SER A 1 121 ? 8.887 4.957 -17.024 1.00 71.50 121 SER A C 1
ATOM 920 O O . SER A 1 121 ? 7.683 4.711 -17.075 1.00 71.50 121 SER A O 1
ATOM 922 N N . THR A 1 122 ? 9.438 5.534 -15.944 1.00 78.50 122 THR A N 1
ATOM 923 C CA . THR A 1 122 ? 8.647 5.830 -14.736 1.00 78.50 122 THR A CA 1
ATOM 924 C C . THR A 1 122 ? 7.553 6.868 -14.957 1.00 78.50 122 THR A C 1
ATOM 926 O O . THR A 1 122 ? 6.443 6.661 -14.471 1.00 78.50 122 THR A O 1
ATOM 929 N N . GLU A 1 123 ? 7.818 7.938 -15.710 1.00 80.69 123 GLU A N 1
ATOM 930 C CA . GLU A 1 123 ? 6.827 8.997 -15.965 1.00 80.69 123 GLU A CA 1
ATOM 931 C C . GLU A 1 123 ? 5.619 8.471 -16.750 1.00 80.69 123 GLU A C 1
ATOM 933 O O . GLU A 1 123 ? 4.472 8.723 -16.383 1.00 80.69 123 GLU A O 1
ATOM 938 N N . VAL A 1 124 ? 5.862 7.649 -17.776 1.00 80.94 124 VAL A N 1
ATOM 939 C CA . VAL A 1 124 ? 4.791 7.020 -18.568 1.00 80.94 124 VAL A CA 1
ATOM 940 C C . VAL A 1 124 ? 3.930 6.105 -17.695 1.00 80.94 124 VAL A C 1
ATOM 942 O O . VAL A 1 124 ? 2.702 6.112 -17.800 1.00 80.94 124 VAL A O 1
ATOM 945 N N . ILE A 1 125 ? 4.556 5.340 -16.795 1.00 81.25 125 ILE A N 1
ATOM 946 C CA . ILE A 1 125 ? 3.833 4.459 -15.871 1.00 81.25 125 ILE A CA 1
ATOM 947 C C . ILE A 1 125 ? 3.002 5.273 -14.871 1.00 81.25 125 ILE A C 1
ATOM 949 O O . ILE A 1 125 ? 1.872 4.900 -14.558 1.00 81.25 125 ILE A O 1
ATOM 953 N N . LEU A 1 126 ? 3.542 6.385 -14.371 1.00 83.81 126 LEU A N 1
ATOM 954 C CA . LEU A 1 126 ? 2.832 7.308 -13.487 1.00 83.81 126 LEU A CA 1
ATOM 955 C C . LEU A 1 126 ? 1.629 7.943 -14.190 1.00 83.81 126 LEU A C 1
ATOM 957 O O . LEU A 1 126 ? 0.541 7.982 -13.617 1.00 83.81 126 LEU A O 1
ATOM 961 N N . GLU A 1 127 ? 1.779 8.374 -15.440 1.00 86.75 127 GLU A N 1
ATOM 962 C CA . GLU A 1 127 ? 0.671 8.918 -16.225 1.00 86.75 127 GLU A CA 1
ATOM 963 C C . GLU A 1 127 ? -0.415 7.860 -16.474 1.00 86.75 127 GLU A C 1
ATOM 965 O O . GLU A 1 127 ? -1.606 8.130 -16.298 1.00 86.75 127 GLU A O 1
ATOM 970 N N . ALA A 1 128 ? -0.020 6.628 -16.810 1.00 83.62 128 ALA A N 1
ATOM 971 C CA . ALA A 1 128 ? -0.943 5.503 -16.933 1.00 83.62 128 ALA A CA 1
ATOM 972 C C . ALA A 1 128 ? -1.668 5.217 -15.605 1.00 83.62 128 ALA A C 1
ATOM 974 O O . ALA A 1 128 ? -2.882 5.011 -15.592 1.00 83.62 128 ALA A O 1
ATOM 975 N N . ALA A 1 129 ? -0.952 5.275 -14.477 1.00 85.50 129 ALA A N 1
ATOM 976 C CA . ALA A 1 129 ? -1.521 5.112 -13.142 1.00 85.50 129 ALA A CA 1
ATOM 977 C C . ALA A 1 129 ? -2.575 6.163 -12.816 1.00 85.50 129 ALA A C 1
ATOM 979 O O . ALA A 1 129 ? -3.626 5.827 -12.272 1.00 85.50 129 ALA A O 1
ATOM 980 N N . LEU A 1 130 ? -2.308 7.420 -13.166 1.00 86.44 130 LEU A N 1
ATOM 981 C CA . LEU A 1 130 ? -3.254 8.508 -12.965 1.00 86.44 130 LEU A CA 1
ATOM 982 C C . LEU A 1 130 ? -4.502 8.326 -13.831 1.00 86.44 130 LEU A C 1
ATOM 984 O O . LEU A 1 130 ? -5.602 8.454 -13.303 1.00 86.44 130 LEU A O 1
ATOM 988 N N . LYS A 1 131 ? -4.348 7.939 -15.105 1.00 87.50 131 LYS A N 1
ATOM 989 C CA . LYS A 1 131 ? -5.481 7.644 -16.002 1.00 87.50 131 LYS 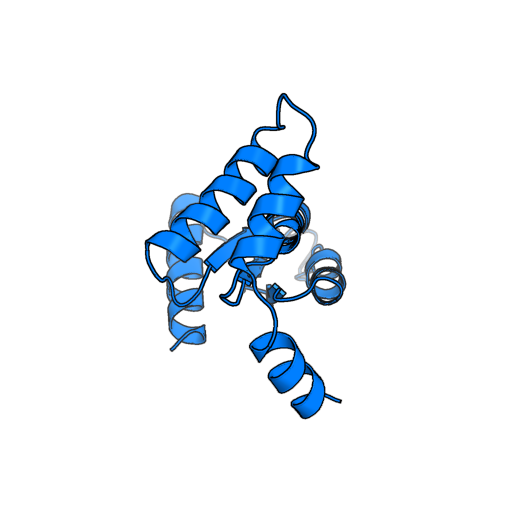A CA 1
ATOM 990 C C . LYS A 1 131 ? -6.374 6.523 -15.472 1.00 87.50 131 LYS A C 1
ATOM 992 O O . LYS A 1 131 ? -7.586 6.607 -15.603 1.00 87.50 131 LYS A O 1
ATOM 997 N N . LEU A 1 132 ? -5.783 5.495 -14.864 1.00 83.31 132 LEU A N 1
ATOM 998 C CA . LEU A 1 132 ? -6.511 4.377 -14.250 1.00 83.31 132 LEU A CA 1
ATOM 999 C C . LEU A 1 132 ? -7.191 4.745 -12.922 1.00 83.31 132 LEU A C 1
ATOM 1001 O O . LEU A 1 132 ? -8.087 4.029 -12.475 1.00 83.31 132 LEU A O 1
ATOM 1005 N N . ALA A 1 133 ? -6.732 5.810 -12.262 1.00 78.56 133 ALA A N 1
ATOM 1006 C CA . ALA A 1 133 ? -7.226 6.242 -10.959 1.00 78.56 133 ALA A CA 1
ATOM 1007 C C . ALA A 1 133 ? -8.383 7.256 -11.033 1.00 78.56 133 ALA A C 1
ATOM 1009 O O . ALA A 1 133 ? -9.119 7.383 -10.050 1.00 78.56 133 ALA A O 1
ATOM 1010 N N . THR A 1 134 ? -8.510 7.991 -12.142 1.00 67.81 134 THR A N 1
ATOM 1011 C CA . THR A 1 134 ? -9.647 8.877 -12.470 1.00 67.81 134 THR A CA 1
ATOM 1012 C C . THR A 1 134 ? -10.831 8.115 -13.034 1.00 67.81 134 THR A C 1
ATOM 1014 O O . THR A 1 134 ? -11.959 8.410 -12.578 1.00 67.81 134 THR A O 1
#

Radius of gyration: 16.53 Å; chains: 1; bounding box: 37×30×50 Å

Sequence (134 aa):
MRRICIKAESSLDYGAIFKEMIRSTPLPMIPLESLASSTVRTANKARAKLIVVLIRGGTTAKLVAKYRPTVPILSMMVPVLTTDSFDWTCSDESPARHSLVYRGLLPILVEGSAKATDAESTEVILEAALKLAT